Protein AF-A0A531JB39-F1 (afdb_monomer_lite)

Radius of gyration: 13.23 Å; chains: 1; bounding box: 27×29×35 Å

Sequence (69 aa):
ITMAIAGTMTGTNLLAIERLPDDTEGLKTEVIVQLGHIVNYGAPIDQSIRLAGARTVPAGTVSVTQDYH

pLDDT: mean 95.52, std 4.4, range [68.31, 98.44]

Secondary structure (DSSP, 8-state):
-HHHHHHHHHTT-HHHHHHTTT--TTS--EEEEEGGG--BSSSBHHHHHHTTT-EEEEES-SS------

Structure (mmCIF, N/CA/C/O backbone):
data_AF-A0A531JB39-F1
#
_entry.id   AF-A0A531JB39-F1
#
loop_
_atom_site.group_PDB
_atom_site.id
_atom_site.type_symbol
_atom_site.label_atom_id
_atom_site.label_alt_id
_atom_site.label_comp_id
_atom_site.label_asym_id
_atom_site.label_entity_id
_atom_site.label_seq_id
_atom_site.pdbx_PDB_ins_code
_atom_site.Cartn_x
_atom_site.Cartn_y
_atom_site.Cartn_z
_atom_site.occupancy
_atom_site.B_iso_or_equiv
_atom_site.auth_seq_id
_ato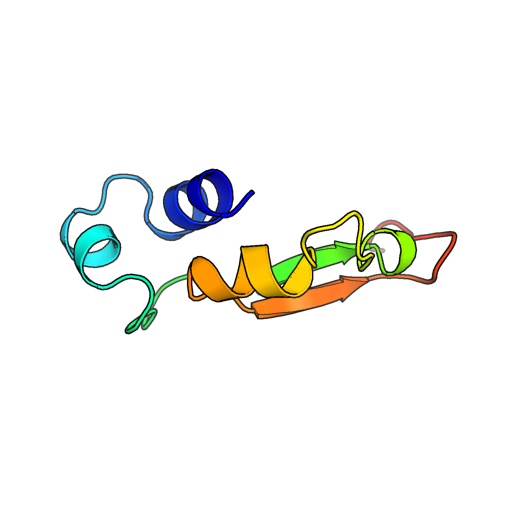m_site.auth_comp_id
_atom_site.auth_asym_id
_atom_site.auth_atom_id
_atom_site.pdbx_PDB_model_num
ATOM 1 N N . ILE A 1 1 ? 7.427 -0.851 3.440 1.00 93.44 1 ILE A N 1
ATOM 2 C CA . ILE A 1 1 ? 6.344 -0.548 2.473 1.00 93.44 1 ILE A CA 1
ATOM 3 C C . ILE A 1 1 ? 4.991 -0.600 3.173 1.00 93.44 1 ILE A C 1
ATOM 5 O O . ILE A 1 1 ? 4.410 0.456 3.366 1.00 93.44 1 ILE A O 1
ATOM 9 N N . THR A 1 2 ? 4.557 -1.767 3.663 1.00 97.75 2 THR A N 1
ATOM 10 C CA . THR A 1 2 ? 3.251 -1.965 4.325 1.00 97.75 2 THR A CA 1
ATOM 11 C C . THR A 1 2 ? 2.943 -0.941 5.424 1.00 97.75 2 THR A C 1
ATOM 13 O O . THR A 1 2 ? 1.941 -0.248 5.326 1.00 97.75 2 THR A O 1
ATOM 16 N N . MET A 1 3 ? 3.833 -0.754 6.409 1.00 97.75 3 MET A N 1
ATOM 17 C CA . MET A 1 3 ? 3.612 0.220 7.496 1.00 97.75 3 MET A CA 1
ATOM 18 C C . MET A 1 3 ? 3.520 1.673 7.019 1.00 97.75 3 MET A C 1
ATOM 20 O O . MET A 1 3 ? 2.763 2.456 7.584 1.00 97.75 3 MET A O 1
ATOM 24 N N . ALA A 1 4 ? 4.279 2.039 5.982 1.00 98.12 4 ALA A N 1
ATOM 25 C CA . ALA A 1 4 ? 4.219 3.385 5.420 1.00 98.12 4 ALA A CA 1
ATOM 26 C C . ALA A 1 4 ? 2.866 3.619 4.735 1.00 98.12 4 ALA A C 1
ATOM 28 O O . ALA A 1 4 ? 2.239 4.643 4.972 1.00 98.12 4 ALA A O 1
ATOM 29 N N . ILE A 1 5 ? 2.386 2.638 3.963 1.00 98.38 5 ILE A N 1
ATOM 30 C CA . ILE A 1 5 ? 1.065 2.686 3.326 1.00 98.38 5 ILE A CA 1
ATOM 31 C C . ILE A 1 5 ? -0.032 2.775 4.391 1.00 98.38 5 ILE A C 1
ATOM 33 O O . ILE A 1 5 ? -0.821 3.715 4.357 1.00 98.38 5 ILE A O 1
ATOM 37 N N . ALA A 1 6 ? -0.028 1.876 5.380 1.00 98.38 6 ALA A N 1
ATOM 38 C CA . ALA A 1 6 ? -0.995 1.888 6.477 1.00 98.38 6 ALA A CA 1
ATOM 39 C C . ALA A 1 6 ? -1.031 3.256 7.179 1.00 98.38 6 ALA A C 1
ATOM 41 O O . ALA A 1 6 ? -2.090 3.867 7.279 1.00 98.38 6 ALA A O 1
ATOM 42 N N . GLY A 1 7 ? 0.134 3.803 7.543 1.00 98.25 7 GLY A N 1
ATOM 43 C CA . GLY A 1 7 ? 0.231 5.131 8.152 1.00 98.25 7 GLY A CA 1
ATOM 44 C C . GLY A 1 7 ? -0.297 6.260 7.259 1.00 98.25 7 GLY A C 1
ATOM 45 O O . GLY A 1 7 ? -0.956 7.169 7.757 1.00 98.25 7 GLY A O 1
ATOM 46 N N . THR A 1 8 ? -0.069 6.206 5.941 1.00 98.12 8 THR A N 1
ATOM 47 C CA . THR A 1 8 ? -0.637 7.198 5.007 1.00 98.12 8 THR A CA 1
ATOM 48 C C . THR A 1 8 ? -2.151 7.074 4.841 1.00 98.12 8 THR A C 1
ATOM 50 O O . THR A 1 8 ? -2.817 8.085 4.636 1.00 98.12 8 THR A O 1
ATOM 53 N N . MET A 1 9 ? -2.699 5.860 4.947 1.00 98.44 9 MET A N 1
ATOM 54 C CA . MET A 1 9 ? -4.136 5.605 4.840 1.00 98.44 9 MET A CA 1
ATOM 55 C C . MET A 1 9 ? -4.887 6.078 6.085 1.00 98.44 9 MET A C 1
ATOM 57 O O . MET A 1 9 ? -5.963 6.660 5.967 1.00 98.44 9 MET A O 1
ATOM 61 N N . THR A 1 10 ? -4.331 5.825 7.272 1.00 98.38 10 THR A N 1
ATOM 62 C CA . THR A 1 10 ? -5.030 6.033 8.549 1.00 98.38 10 THR A CA 1
ATOM 63 C C . THR A 1 10 ? -4.664 7.339 9.243 1.00 98.38 10 THR A C 1
ATOM 65 O O . THR A 1 10 ? -5.431 7.828 10.076 1.00 98.38 10 THR A O 1
ATOM 68 N N . GLY A 1 11 ? -3.487 7.904 8.955 1.00 97.56 11 GLY A N 1
ATOM 69 C CA . GLY A 1 11 ? -2.924 8.998 9.739 1.00 97.56 11 GLY A CA 1
ATOM 70 C C . GLY A 1 11 ? -2.868 8.626 11.223 1.00 97.56 11 GLY A C 1
ATOM 71 O O . GLY A 1 11 ? -2.354 7.571 11.590 1.00 97.56 11 GLY A O 1
ATOM 72 N N . THR A 1 12 ? -3.441 9.476 12.076 1.00 97.75 12 THR A N 1
ATOM 73 C CA . THR A 1 12 ? -3.532 9.271 13.532 1.00 97.75 12 THR A CA 1
ATOM 74 C C . THR A 1 12 ? -4.897 8.751 14.005 1.00 97.75 12 THR A C 1
ATOM 76 O O . THR A 1 12 ? -5.151 8.710 15.209 1.00 97.75 12 THR A O 1
ATOM 79 N N . ASN A 1 13 ? -5.797 8.356 13.096 1.00 98.12 13 ASN A N 1
ATOM 80 C CA . ASN A 1 13 ? -7.113 7.836 13.464 1.00 98.12 13 ASN A CA 1
ATOM 81 C C . ASN A 1 13 ? -7.002 6.399 14.003 1.00 98.12 13 ASN A C 1
ATOM 83 O O . ASN A 1 13 ? -6.845 5.455 13.231 1.00 98.12 13 ASN A O 1
ATOM 87 N N . LEU A 1 14 ? -7.127 6.238 15.324 1.00 97.81 14 LEU A N 1
ATOM 88 C CA . LEU A 1 14 ? -7.003 4.943 16.004 1.00 97.81 14 LEU A CA 1
ATOM 89 C C . LEU A 1 14 ? -8.028 3.911 15.524 1.00 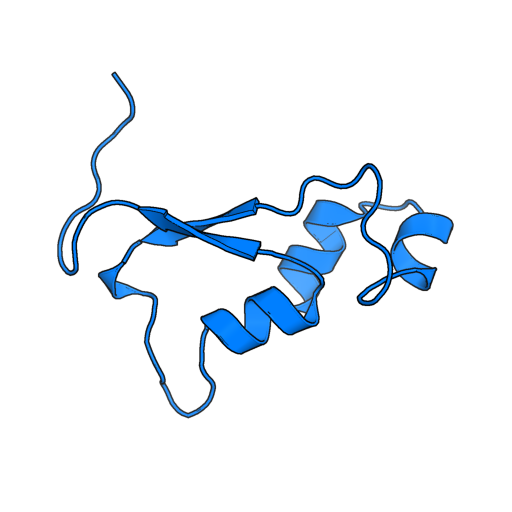97.81 14 LEU A C 1
ATOM 91 O O . LEU A 1 14 ? -7.660 2.767 15.286 1.00 97.81 14 LEU A O 1
ATOM 95 N N . LEU A 1 15 ? -9.279 4.322 15.292 1.00 97.62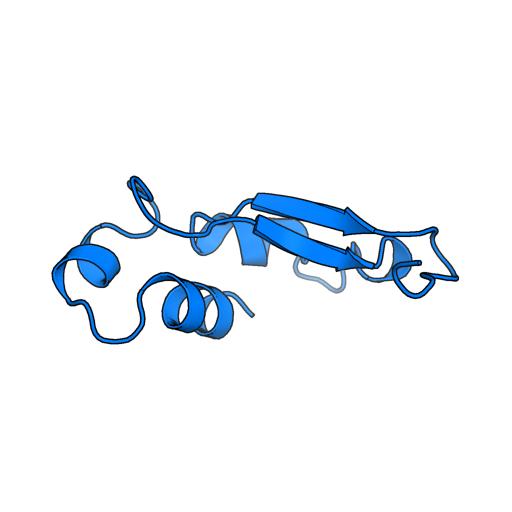 15 LEU A N 1
ATOM 96 C CA . LEU A 1 15 ? -10.313 3.413 14.795 1.00 97.62 15 LEU A CA 1
ATOM 97 C C . LEU A 1 15 ? -9.966 2.887 13.396 1.00 97.62 15 LEU A C 1
ATOM 99 O O . LEU A 1 15 ? -10.205 1.724 13.095 1.00 97.62 15 LEU A O 1
ATOM 103 N N . ALA A 1 16 ? -9.394 3.734 12.537 1.00 97.94 16 ALA A N 1
ATOM 104 C CA . ALA A 1 16 ? -8.937 3.300 11.220 1.00 97.94 16 ALA A CA 1
ATOM 105 C C . ALA A 1 16 ? -7.734 2.348 11.320 1.00 97.94 16 ALA A C 1
ATOM 107 O O . ALA A 1 16 ? -7.674 1.383 10.569 1.00 97.94 16 ALA A O 1
ATOM 108 N N . ILE A 1 17 ? -6.808 2.589 12.256 1.00 98.25 17 ILE A N 1
ATOM 109 C CA . ILE A 1 17 ? -5.647 1.718 12.502 1.00 98.25 17 ILE A CA 1
ATOM 110 C C . ILE A 1 17 ? -6.091 0.323 12.954 1.00 98.25 17 ILE A C 1
ATOM 112 O O . ILE A 1 17 ? -5.605 -0.665 12.415 1.00 98.25 17 ILE A O 1
ATOM 116 N N . GLU A 1 18 ? -7.018 0.239 13.909 1.00 98.00 18 GLU A N 1
ATOM 117 C CA . GLU A 1 18 ? -7.497 -1.034 14.470 1.00 98.00 18 GLU A CA 1
ATOM 118 C C . GLU A 1 18 ? -8.287 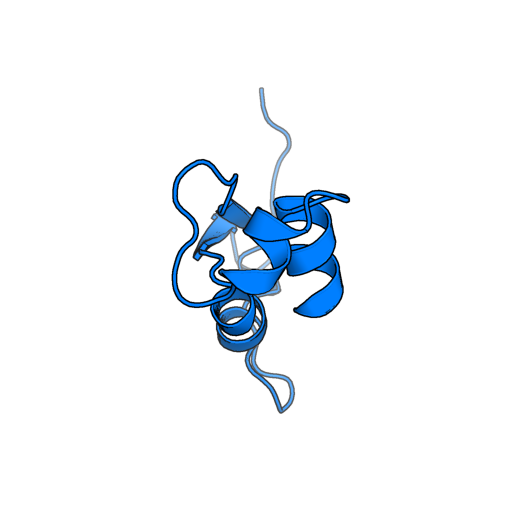-1.886 13.467 1.00 98.00 18 GLU A C 1
ATOM 120 O O . GLU A 1 18 ? -8.347 -3.104 13.614 1.00 98.00 18 GLU A O 1
ATOM 125 N N . ARG A 1 19 ? -8.883 -1.257 12.447 1.00 97.75 19 ARG A N 1
ATOM 126 C CA . ARG A 1 19 ? -9.667 -1.931 11.400 1.00 97.75 19 ARG A CA 1
ATOM 127 C C . ARG A 1 19 ? -8.813 -2.484 10.256 1.00 97.75 19 ARG A C 1
ATOM 129 O O . ARG A 1 19 ? -9.294 -3.326 9.499 1.00 97.75 19 ARG A O 1
ATOM 136 N N . LEU A 1 20 ? -7.560 -2.042 10.114 1.00 97.75 20 LEU A N 1
ATOM 137 C CA . LEU A 1 20 ? -6.670 -2.581 9.088 1.00 97.75 20 LEU A CA 1
ATOM 138 C C . LEU A 1 20 ? -6.218 -4.016 9.418 1.00 97.75 20 LEU A C 1
ATOM 140 O O . LEU A 1 20 ? -5.972 -4.331 10.581 1.00 97.75 20 LEU A O 1
ATOM 144 N N . PRO A 1 21 ? -5.992 -4.866 8.399 1.00 97.44 21 PRO A N 1
ATOM 145 C CA . PRO A 1 21 ? -6.198 -4.613 6.968 1.00 97.44 21 PRO A CA 1
ATOM 146 C C . PRO A 1 21 ? -7.615 -4.956 6.474 1.00 97.44 21 PRO A C 1
ATOM 148 O O . PRO A 1 21 ? -7.897 -4.756 5.295 1.00 97.44 21 PRO A O 1
ATOM 151 N N . ASP A 1 22 ? -8.471 -5.497 7.342 1.00 97.62 22 ASP A N 1
ATOM 152 C CA . ASP A 1 22 ? -9.708 -6.179 6.950 1.00 97.62 22 ASP A CA 1
ATOM 153 C C . ASP A 1 22 ? -10.832 -5.222 6.531 1.00 97.62 22 ASP A C 1
ATOM 155 O O . ASP A 1 22 ? -11.662 -5.574 5.692 1.00 97.62 22 ASP A O 1
ATOM 159 N N . ASP A 1 23 ? -10.852 -4.008 7.080 1.00 97.94 23 ASP A N 1
ATOM 160 C CA . ASP A 1 23 ? -11.864 -3.003 6.783 1.00 97.94 23 ASP A CA 1
ATOM 161 C C . ASP A 1 23 ? -11.231 -1.636 6.498 1.00 97.94 23 ASP A C 1
ATOM 163 O O . ASP A 1 23 ? -10.679 -0.954 7.364 1.00 97.94 23 ASP A O 1
ATOM 167 N N . THR A 1 24 ? -11.335 -1.233 5.234 1.00 98.12 24 THR A N 1
ATOM 168 C CA . THR A 1 24 ? -10.778 0.013 4.707 1.00 98.12 24 THR A CA 1
ATOM 169 C C . THR A 1 24 ? -11.860 1.000 4.275 1.00 98.12 24 THR A C 1
ATOM 171 O O . THR A 1 24 ? -11.584 1.903 3.480 1.00 98.12 24 THR A O 1
ATOM 174 N N . GLU A 1 25 ? -13.106 0.822 4.723 1.00 97.19 25 GLU A N 1
ATOM 175 C CA . GLU A 1 25 ? -14.208 1.695 4.327 1.00 97.19 25 GLU A CA 1
ATOM 176 C C . GLU A 1 25 ? -13.917 3.155 4.715 1.00 97.19 25 GLU A C 1
ATOM 178 O O . GLU A 1 25 ? -13.589 3.473 5.861 1.00 97.19 25 GLU A O 1
ATOM 183 N N . GLY A 1 26 ? -14.024 4.054 3.732 1.00 96.62 26 GLY A N 1
ATOM 184 C CA . GLY A 1 26 ? -13.748 5.482 3.900 1.00 96.62 26 GLY A CA 1
ATOM 185 C C . GLY A 1 26 ? -12.266 5.876 3.831 1.00 96.62 26 GLY A C 1
ATOM 186 O O . GLY A 1 26 ? -11.963 7.063 3.945 1.00 96.62 26 GLY A O 1
ATOM 187 N N . LEU A 1 27 ? -11.343 4.930 3.614 1.00 98.25 27 LEU A N 1
ATOM 188 C CA . LEU A 1 27 ? -9.915 5.215 3.442 1.00 98.25 27 LEU A CA 1
ATOM 189 C C . LEU A 1 27 ? -9.533 5.352 1.961 1.00 98.25 27 LEU A C 1
ATOM 191 O O . LEU A 1 27 ? -10.146 4.759 1.075 1.00 98.25 27 LEU A O 1
ATOM 195 N N . LYS A 1 28 ? -8.465 6.109 1.683 1.00 98.06 28 LYS A N 1
ATOM 196 C CA . LYS A 1 28 ? -7.834 6.128 0.355 1.00 98.06 28 LYS A CA 1
ATOM 197 C C . LYS A 1 28 ? -6.932 4.905 0.224 1.00 98.06 28 LYS A C 1
ATOM 199 O O . LYS A 1 28 ? -5.886 4.868 0.854 1.00 98.06 28 LYS A O 1
ATOM 204 N N . THR A 1 29 ? -7.326 3.918 -0.573 1.00 98.06 29 THR A N 1
ATOM 205 C CA . THR A 1 29 ? -6.645 2.609 -0.634 1.00 98.06 29 THR A CA 1
ATOM 206 C C . THR A 1 29 ? -5.756 2.427 -1.861 1.00 98.06 29 THR A C 1
ATOM 208 O O . THR A 1 29 ? -5.061 1.420 -1.971 1.00 98.06 29 THR A O 1
ATOM 211 N N . GLU A 1 30 ? -5.774 3.363 -2.806 1.00 98.31 30 GLU A N 1
ATOM 212 C CA . GLU A 1 30 ? -5.054 3.228 -4.069 1.00 98.31 30 GLU A CA 1
ATOM 213 C C . GLU A 1 30 ? -3.584 3.611 -3.917 1.00 98.31 30 GLU A C 1
ATOM 215 O O . GLU A 1 30 ? -3.246 4.755 -3.614 1.00 98.31 30 GLU A O 1
ATOM 220 N N . VAL 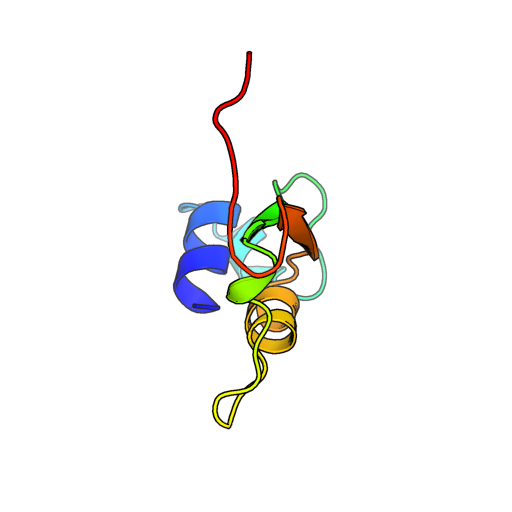A 1 31 ? -2.703 2.646 -4.173 1.00 98.19 31 VAL A N 1
ATOM 221 C CA . VAL A 1 31 ? -1.257 2.858 -4.214 1.00 98.19 31 VAL A CA 1
ATOM 222 C C . VAL A 1 31 ? -0.816 2.787 -5.664 1.00 98.19 31 VAL A C 1
ATOM 224 O O . VAL A 1 31 ? -0.813 1.716 -6.273 1.00 98.19 31 VAL A O 1
ATOM 227 N N . ILE A 1 32 ? -0.454 3.942 -6.217 1.00 96.81 32 ILE A N 1
ATOM 228 C CA . ILE A 1 32 ? 0.052 4.040 -7.584 1.00 96.81 32 ILE A CA 1
ATOM 229 C C . ILE A 1 32 ? 1.485 3.510 -7.620 1.00 96.81 32 ILE A C 1
ATOM 231 O O . ILE A 1 32 ? 2.342 3.962 -6.860 1.00 96.81 32 ILE A O 1
ATOM 235 N N . VAL A 1 33 ? 1.750 2.556 -8.511 1.00 96.12 33 VAL A N 1
ATOM 236 C CA . VAL A 1 33 ? 3.068 1.928 -8.661 1.00 96.12 33 VAL A CA 1
ATOM 237 C C . VAL A 1 33 ? 3.451 1.910 -10.131 1.00 96.12 33 VAL A C 1
ATOM 239 O O . VAL A 1 33 ? 2.686 1.440 -10.971 1.00 96.12 33 VAL A O 1
ATOM 242 N N . GLN A 1 34 ? 4.654 2.382 -10.459 1.00 95.50 34 GLN A N 1
ATOM 243 C CA . GLN A 1 34 ? 5.189 2.213 -11.809 1.00 95.50 34 GLN A CA 1
ATOM 244 C C . GLN A 1 34 ? 5.263 0.720 -12.150 1.00 95.50 34 GLN A C 1
ATOM 246 O O . GLN A 1 34 ? 5.803 -0.055 -11.363 1.00 95.50 34 GLN A O 1
ATOM 251 N N . LEU A 1 35 ? 4.784 0.320 -13.331 1.00 95.19 35 LEU A N 1
ATOM 252 C CA . LEU A 1 35 ? 4.689 -1.091 -13.723 1.00 95.19 35 LEU A CA 1
ATOM 253 C C . LEU A 1 35 ? 6.030 -1.842 -13.593 1.00 95.19 35 LEU A C 1
ATOM 255 O O . LEU A 1 35 ? 6.052 -2.978 -13.128 1.00 95.19 35 LEU A O 1
ATOM 259 N N . GLY A 1 36 ? 7.155 -1.191 -13.906 1.00 94.06 36 GLY A N 1
ATOM 260 C CA . GLY A 1 36 ? 8.506 -1.743 -13.713 1.00 94.06 36 GLY A CA 1
ATOM 261 C C . GLY A 1 36 ? 8.916 -2.037 -12.263 1.00 94.06 36 GLY A C 1
ATOM 262 O O . GLY A 1 36 ? 9.860 -2.786 -12.046 1.00 94.06 36 GLY A O 1
ATOM 263 N N . HIS A 1 37 ? 8.211 -1.483 -11.273 1.00 92.94 37 HIS A N 1
ATOM 264 C CA . HIS A 1 37 ? 8.438 -1.716 -9.843 1.00 92.94 37 HIS A CA 1
ATOM 265 C C . HIS A 1 37 ? 7.496 -2.776 -9.249 1.00 92.94 37 HIS A C 1
ATOM 267 O O . HIS A 1 37 ? 7.639 -3.133 -8.079 1.00 92.94 37 HIS A O 1
ATOM 273 N N . ILE A 1 38 ? 6.566 -3.332 -10.033 1.00 93.31 38 ILE A N 1
ATOM 274 C CA . ILE A 1 38 ? 5.757 -4.492 -9.632 1.00 93.31 38 ILE A CA 1
ATOM 275 C C . ILE A 1 38 ? 6.599 -5.757 -9.839 1.00 93.31 38 ILE A C 1
ATOM 277 O O . ILE A 1 38 ? 6.391 -6.546 -10.757 1.00 93.31 38 ILE A O 1
ATOM 281 N N . VAL A 1 39 ? 7.613 -5.916 -8.992 1.00 91.50 39 VAL A N 1
ATOM 282 C CA . VAL A 1 39 ? 8.591 -7.005 -9.066 1.00 91.50 39 VAL A CA 1
ATOM 283 C C . VAL A 1 39 ? 8.553 -7.872 -7.815 1.00 91.50 39 VAL A C 1
ATOM 285 O O . VAL A 1 39 ? 8.016 -7.495 -6.768 1.00 91.50 39 VAL A O 1
ATOM 288 N N . ASN A 1 40 ? 9.155 -9.052 -7.928 1.00 91.25 40 ASN A N 1
ATOM 289 C CA . ASN A 1 40 ? 9.419 -9.932 -6.804 1.00 91.25 40 ASN A CA 1
ATOM 290 C C . ASN A 1 40 ? 10.928 -9.965 -6.531 1.00 91.25 40 ASN A C 1
ATOM 292 O O . ASN A 1 40 ? 11.686 -10.532 -7.312 1.00 91.25 40 ASN A O 1
ATOM 296 N N . TYR A 1 41 ? 11.349 -9.363 -5.419 1.00 86.44 41 TYR A N 1
ATOM 297 C CA . TYR A 1 41 ? 12.743 -9.351 -4.953 1.00 86.44 41 TYR A CA 1
ATOM 298 C C . TYR A 1 41 ? 12.995 -10.359 -3.812 1.00 86.44 41 TYR A C 1
ATOM 300 O O . TYR A 1 41 ? 13.926 -10.202 -3.028 1.00 86.44 41 TYR A O 1
ATOM 308 N N . GLY A 1 42 ? 12.134 -11.374 -3.679 1.00 90.31 42 GLY A N 1
ATOM 309 C CA . GLY A 1 42 ? 12.042 -12.257 -2.507 1.00 90.31 42 GLY A CA 1
ATOM 310 C C . GLY A 1 42 ? 10.818 -11.960 -1.631 1.00 90.31 42 GLY A C 1
ATOM 311 O O . GLY A 1 42 ? 10.435 -12.785 -0.808 1.00 90.31 42 GLY A O 1
ATOM 312 N N . ALA A 1 43 ? 10.167 -10.817 -1.858 1.00 89.88 43 ALA A N 1
ATOM 313 C CA . ALA A 1 43 ? 8.838 -10.481 -1.364 1.00 89.88 43 ALA A CA 1
ATOM 314 C C . ALA A 1 43 ? 8.108 -9.664 -2.450 1.00 89.88 43 ALA A C 1
ATOM 316 O O . ALA A 1 43 ? 8.598 -8.597 -2.823 1.00 89.88 43 ALA A O 1
ATOM 317 N N . PRO A 1 44 ? 6.970 -10.125 -3.001 1.00 93.56 44 PRO A N 1
ATOM 318 C CA . PRO A 1 44 ? 6.231 -9.357 -3.999 1.00 93.56 44 PRO A CA 1
ATOM 319 C C . PRO A 1 44 ? 5.777 -7.995 -3.455 1.00 93.56 44 PRO A C 1
ATOM 321 O O . PRO A 1 44 ? 5.156 -7.909 -2.390 1.00 93.56 44 PRO A O 1
ATOM 324 N N . ILE A 1 45 ? 6.041 -6.924 -4.210 1.00 94.50 45 ILE A N 1
ATOM 325 C CA . ILE A 1 45 ? 5.593 -5.566 -3.851 1.00 94.50 45 ILE A CA 1
ATOM 326 C C . ILE A 1 45 ? 4.065 -5.509 -3.730 1.00 94.50 45 ILE A C 1
ATOM 328 O O . ILE A 1 45 ? 3.552 -4.964 -2.753 1.00 94.50 45 ILE A O 1
ATOM 332 N N . ASP A 1 46 ? 3.345 -6.138 -4.665 1.00 94.94 46 ASP A N 1
ATOM 333 C CA . ASP A 1 46 ? 1.876 -6.212 -4.650 1.00 94.94 46 ASP A CA 1
ATOM 334 C C . ASP A 1 46 ? 1.339 -6.821 -3.346 1.00 94.94 46 ASP A C 1
ATOM 336 O O . ASP A 1 46 ? 0.421 -6.286 -2.727 1.00 94.94 46 ASP A O 1
ATOM 340 N N . GLN A 1 47 ? 1.974 -7.890 -2.859 1.00 95.81 47 GLN A N 1
ATOM 341 C CA . GLN A 1 47 ? 1.597 -8.508 -1.589 1.00 95.81 47 GLN A CA 1
ATOM 342 C C . GLN A 1 47 ? 1.828 -7.552 -0.414 1.00 95.81 47 GLN A C 1
ATOM 344 O O . GLN A 1 47 ? 0.974 -7.434 0.460 1.00 95.81 47 GLN A O 1
ATOM 349 N N . SER A 1 48 ? 2.948 -6.827 -0.406 1.00 96.56 48 SER A N 1
ATOM 350 C CA . SER A 1 48 ? 3.248 -5.852 0.650 1.00 96.56 48 SER A CA 1
ATOM 351 C C . SER A 1 48 ? 2.231 -4.705 0.704 1.00 96.56 48 SER A C 1
ATOM 353 O O . SER A 1 48 ? 1.943 -4.209 1.793 1.00 96.56 48 SER A O 1
ATOM 355 N N . ILE A 1 49 ? 1.686 -4.291 -0.444 1.00 97.88 49 ILE A N 1
ATOM 356 C CA . ILE A 1 49 ? 0.612 -3.290 -0.541 1.00 97.88 49 ILE A CA 1
ATOM 357 C C . ILE A 1 49 ? -0.690 -3.866 0.025 1.00 97.88 49 ILE A C 1
ATOM 359 O O . ILE A 1 49 ? -1.309 -3.259 0.896 1.00 97.88 49 ILE A O 1
ATOM 363 N N . ARG A 1 50 ? -1.066 -5.075 -0.400 1.00 97.00 50 ARG A N 1
ATOM 364 C CA . ARG A 1 50 ? -2.321 -5.727 0.010 1.00 97.00 50 ARG A CA 1
ATOM 365 C C . ARG A 1 50 ? -2.358 -6.077 1.495 1.00 97.00 50 ARG A C 1
ATOM 367 O O . ARG A 1 50 ? -3.419 -6.002 2.101 1.00 97.00 50 ARG A O 1
ATOM 374 N N . LEU A 1 51 ? -1.207 -6.361 2.107 1.00 97.50 51 LEU A N 1
ATOM 375 C CA . LEU A 1 51 ? -1.092 -6.538 3.560 1.00 97.50 51 LEU A CA 1
ATOM 376 C C . LEU A 1 51 ? -1.471 -5.285 4.367 1.00 97.50 51 LEU A C 1
ATOM 378 O O . LEU A 1 51 ? 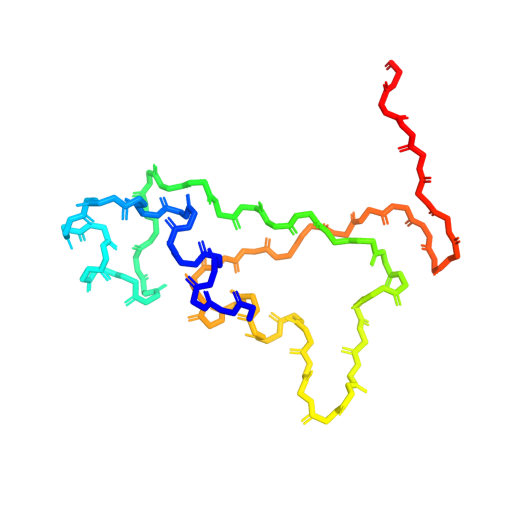-1.744 -5.407 5.554 1.00 97.50 51 LEU A O 1
ATOM 382 N N . ALA A 1 52 ? -1.489 -4.095 3.758 1.00 97.88 52 ALA A N 1
ATOM 383 C CA . ALA A 1 52 ? -1.975 -2.874 4.404 1.00 97.88 52 ALA A CA 1
ATOM 384 C C . ALA A 1 52 ? -3.491 -2.652 4.216 1.00 97.88 52 ALA A C 1
ATOM 386 O O . ALA A 1 52 ? -4.001 -1.627 4.654 1.00 97.88 52 ALA A O 1
ATOM 387 N N . GLY A 1 53 ? -4.199 -3.551 3.520 1.00 97.88 53 GLY A N 1
ATOM 388 C CA . GLY A 1 53 ? -5.577 -3.336 3.053 1.00 97.88 53 GLY A CA 1
ATOM 389 C C . GLY A 1 53 ? -5.669 -2.513 1.756 1.00 97.88 53 GLY A C 1
ATOM 390 O O . GLY A 1 53 ? -6.755 -2.220 1.265 1.00 97.88 53 GLY A O 1
ATOM 391 N N . ALA A 1 54 ? -4.535 -2.126 1.165 1.00 98.38 54 ALA A N 1
ATOM 392 C CA . ALA A 1 54 ? -4.495 -1.284 -0.026 1.00 98.38 54 ALA A CA 1
ATOM 393 C C . ALA A 1 54 ? -4.623 -2.074 -1.342 1.00 98.38 54 ALA A C 1
ATOM 395 O O . ALA A 1 54 ? -4.417 -3.289 -1.408 1.00 98.38 54 ALA A O 1
ATOM 396 N N . ARG A 1 55 ? -4.903 -1.347 -2.429 1.00 97.75 55 ARG A N 1
ATOM 397 C CA . ARG A 1 55 ? -4.969 -1.855 -3.802 1.00 97.75 55 ARG A CA 1
ATOM 398 C C . ARG A 1 55 ? -3.884 -1.220 -4.665 1.00 97.75 55 ARG A C 1
ATOM 400 O O . ARG A 1 55 ? -3.794 0.002 -4.770 1.00 97.75 55 ARG A O 1
ATOM 407 N N . THR A 1 56 ? -3.119 -2.060 -5.348 1.00 97.56 56 THR A N 1
ATOM 408 C CA . THR A 1 56 ? -2.135 -1.628 -6.343 1.00 97.56 56 THR A CA 1
ATOM 409 C C . THR A 1 56 ? -2.830 -1.059 -7.582 1.00 97.56 56 THR A C 1
ATOM 411 O O . THR A 1 56 ? -3.704 -1.707 -8.160 1.00 97.56 56 THR A O 1
ATOM 414 N N . VAL A 1 57 ? -2.410 0.128 -8.018 1.00 97.50 57 VAL A N 1
ATOM 415 C CA . VAL A 1 57 ? -2.813 0.746 -9.287 1.00 97.50 57 VAL A CA 1
ATOM 416 C C . VAL A 1 57 ? -1.563 0.907 -10.160 1.00 97.50 57 VAL A C 1
ATOM 418 O O . VAL A 1 57 ? -0.724 1.763 -9.871 1.00 97.50 57 VAL A O 1
ATOM 421 N N . PRO A 1 58 ? -1.376 0.075 -11.199 1.00 95.62 58 PRO A N 1
ATOM 422 C CA . PRO A 1 58 ? -0.207 0.176 -12.062 1.00 95.62 58 PRO A CA 1
ATOM 423 C C . PRO A 1 58 ? -0.251 1.453 -12.909 1.00 95.62 58 PRO A C 1
ATOM 425 O O . PRO A 1 58 ? -1.296 1.815 -13.449 1.00 95.62 58 PRO A O 1
ATOM 428 N N . ALA A 1 59 ? 0.902 2.098 -13.072 1.00 96.44 59 ALA A N 1
ATOM 429 C CA . ALA A 1 59 ? 1.084 3.265 -13.926 1.00 96.44 59 ALA A CA 1
ATOM 430 C C . ALA A 1 59 ? 2.231 3.059 -14.922 1.00 96.44 59 ALA A C 1
ATOM 432 O O . ALA A 1 59 ? 3.287 2.515 -14.582 1.00 96.44 59 ALA A O 1
ATOM 433 N N . GLY A 1 60 ? 2.025 3.532 -16.151 1.00 95.44 60 GLY A N 1
ATOM 434 C CA . GLY A 1 60 ? 3.031 3.496 -17.207 1.00 95.44 60 GLY A CA 1
ATOM 435 C C . GLY A 1 60 ? 3.338 2.091 -17.734 1.00 95.44 60 GLY A C 1
ATOM 436 O O . GLY A 1 60 ? 2.508 1.184 -17.720 1.00 95.44 60 GLY A O 1
ATOM 437 N N . THR A 1 61 ? 4.556 1.935 -18.238 1.00 94.38 61 THR A N 1
ATOM 438 C CA . THR A 1 61 ? 5.115 0.693 -18.779 1.00 94.38 61 THR A CA 1
ATOM 439 C C . THR A 1 61 ? 6.248 0.189 -17.883 1.00 94.38 61 THR A C 1
ATOM 441 O O . THR A 1 61 ? 6.591 0.799 -16.868 1.00 94.38 61 THR A O 1
ATOM 444 N N . VAL A 1 62 ? 6.875 -0.926 -18.265 1.00 92.62 62 VAL A N 1
ATOM 445 C CA . VAL A 1 62 ? 8.013 -1.494 -17.526 1.00 92.62 62 VAL A CA 1
ATOM 446 C C . VAL A 1 62 ? 9.159 -0.484 -17.369 1.00 92.62 62 VAL A C 1
ATOM 448 O O . VAL A 1 62 ? 9.826 -0.483 -16.341 1.00 92.62 62 VAL A O 1
ATOM 451 N N . SER A 1 63 ? 9.367 0.411 -18.338 1.00 94.38 63 SER A N 1
ATOM 452 C CA . SER A 1 63 ? 10.531 1.311 -18.348 1.00 94.38 63 SER A CA 1
ATOM 453 C C . SER A 1 63 ? 10.194 2.794 -18.207 1.00 94.38 63 SER A C 1
ATOM 455 O O . SER A 1 63 ? 11.102 3.581 -17.958 1.00 94.38 63 SER A O 1
ATOM 457 N N . VAL A 1 64 ? 8.929 3.202 -18.355 1.00 93.44 64 VAL A N 1
ATOM 458 C CA . VAL A 1 64 ? 8.557 4.627 -18.338 1.00 93.44 64 VAL A CA 1
ATOM 459 C C . VAL A 1 64 ? 7.178 4.877 -17.729 1.00 93.44 64 VAL A C 1
ATOM 461 O O . VAL A 1 64 ? 6.237 4.136 -18.002 1.00 93.44 64 VAL A O 1
ATOM 464 N N . THR A 1 65 ? 7.062 5.971 -16.979 1.00 94.00 65 THR A N 1
ATOM 465 C CA . THR A 1 65 ? 5.809 6.633 -16.582 1.00 94.00 65 THR A CA 1
ATOM 466 C C . THR A 1 65 ? 5.924 8.103 -16.996 1.00 94.00 65 THR A C 1
ATOM 468 O O . THR A 1 65 ? 7.040 8.614 -17.081 1.00 94.00 65 THR A O 1
ATOM 471 N N . GLN A 1 66 ? 4.812 8.773 -17.293 1.00 92.38 66 GLN A N 1
ATOM 472 C CA . GLN A 1 66 ? 4.802 10.187 -17.686 1.00 92.38 66 GLN A CA 1
ATOM 473 C C . GLN A 1 66 ? 3.953 11.020 -16.727 1.00 92.38 66 GLN A C 1
ATOM 475 O O . GLN A 1 66 ? 3.116 10.469 -16.007 1.00 92.38 66 GLN A O 1
ATOM 480 N N . ASP A 1 67 ? 4.187 12.330 -16.732 1.00 89.75 67 ASP A N 1
ATOM 481 C CA . ASP A 1 67 ? 3.413 13.291 -15.952 1.00 89.75 67 ASP A CA 1
ATOM 482 C C . ASP A 1 67 ? 1.963 13.373 -16.455 1.00 89.75 67 ASP A C 1
ATOM 484 O O . ASP A 1 67 ? 1.659 13.078 -17.614 1.00 89.75 67 ASP A O 1
ATOM 488 N N . TYR A 1 68 ? 1.055 13.771 -15.564 1.00 85.06 68 TYR A N 1
ATOM 489 C CA . TYR A 1 68 ? -0.343 14.010 -15.913 1.00 85.06 68 TYR A CA 1
ATOM 490 C C . TYR A 1 68 ? -0.483 15.373 -16.614 1.00 85.06 68 TYR A C 1
ATOM 492 O O . TYR A 1 68 ? -0.028 16.381 -16.071 1.00 85.06 68 TYR A O 1
ATOM 500 N N . HIS A 1 69 ? -1.105 15.390 -17.799 1.00 68.31 69 HIS A N 1
ATOM 501 C CA . HIS A 1 69 ? -1.339 16.579 -18.631 1.00 68.31 69 HIS A CA 1
ATOM 502 C C . HIS A 1 69 ? -2.790 17.059 -18.563 1.00 68.31 69 HIS A C 1
ATOM 504 O O . HIS A 1 69 ? -3.699 16.200 -18.620 1.00 68.31 69 HIS A O 1
#

Foldseek 3Di:
DLVVLLCVFQPPPPVSNVCPQPDSPPTDQEDEDAPLQQDCPVHGPQVSSVNRNHHYDYADDNVDHDDDD